Protein AF-0000000084681393 (afdb_homodimer)

Structure (mmCIF, N/CA/C/O backbone):
data_AF-0000000084681393-model_v1
#
loop_
_entity.id
_entity.type
_entity.pdbx_description
1 polymer 'DUF397 domain-containing protein'
#
loop_
_atom_site.group_PDB
_atom_site.id
_atom_site.type_symbol
_atom_site.label_atom_id
_atom_site.label_alt_id
_atom_site.label_comp_id
_atom_site.label_asym_id
_atom_site.label_entity_id
_atom_site.label_seq_id
_atom_site.pdbx_PDB_ins_code
_atom_site.Cartn_x
_atom_site.Cartn_y
_atom_site.Cartn_z
_atom_site.occupancy
_atom_site.B_iso_or_equiv
_atom_site.auth_seq_id
_atom_site.auth_comp_id
_atom_site.auth_asym_id
_atom_site.auth_atom_id
_atom_site.pdbx_PDB_model_num
ATOM 1 N N . MET A 1 1 ? 26.672 36.062 26.953 1 24.64 1 MET A N 1
ATOM 2 C CA . MET A 1 1 ? 25.375 35.844 26.328 1 24.64 1 MET A CA 1
ATOM 3 C C . MET A 1 1 ? 25.375 34.531 25.562 1 24.64 1 MET A C 1
ATOM 5 O O . MET A 1 1 ? 26.234 34.281 24.719 1 24.64 1 MET A O 1
ATOM 9 N N . ALA A 1 2 ? 25.156 33.406 26.25 1 36.31 2 ALA A N 1
ATOM 10 C CA . ALA A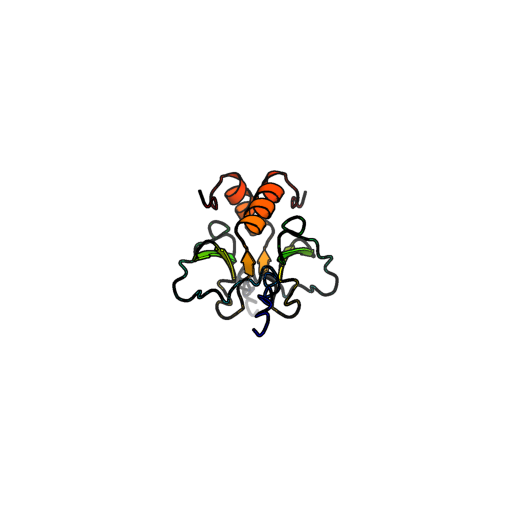 1 2 ? 25.219 32.031 25.781 1 36.31 2 ALA A CA 1
ATOM 11 C C . ALA A 1 2 ? 24.516 31.875 24.422 1 36.31 2 ALA A C 1
ATOM 13 O O . ALA A 1 2 ? 23.453 32.469 24.203 1 36.31 2 ALA A O 1
ATOM 14 N N . GLU A 1 3 ? 25.312 32 23.281 1 34.72 3 GLU A N 1
ATOM 15 C CA . GLU A 1 3 ? 24.797 31.828 21.922 1 34.72 3 GLU A CA 1
ATOM 16 C C . GLU A 1 3 ? 23.859 30.625 21.828 1 34.72 3 GLU A C 1
ATOM 18 O O . GLU A 1 3 ? 24.25 29.5 22.203 1 34.72 3 GLU A O 1
ATOM 23 N N . SER A 1 4 ? 22.672 30.812 22.297 1 42 4 SER A N 1
ATOM 24 C CA . SER A 1 4 ? 21.625 29.828 22.141 1 42 4 SER A CA 1
ATOM 25 C C . SER A 1 4 ? 21.609 29.25 20.719 1 42 4 SER A C 1
ATOM 27 O O . SER A 1 4 ? 21.297 29.969 19.766 1 42 4 SER A O 1
ATOM 29 N N . THR A 1 5 ? 22.781 28.781 20.312 1 41 5 THR A N 1
ATOM 30 C CA . THR A 1 5 ? 22.812 28.078 19.031 1 41 5 THR A CA 1
ATOM 31 C C . THR A 1 5 ? 21.516 27.297 18.828 1 41 5 THR A C 1
ATOM 33 O O . THR A 1 5 ? 21.125 26.484 19.672 1 41 5 THR A O 1
ATOM 36 N N . ILE A 1 6 ? 20.562 27.938 18.234 1 41.47 6 ILE A N 1
ATOM 37 C CA . ILE A 1 6 ? 19.359 27.281 17.734 1 41.47 6 ILE A CA 1
ATOM 38 C C . ILE A 1 6 ? 19.703 25.875 17.25 1 41.47 6 ILE A C 1
ATOM 40 O O . ILE A 1 6 ? 20.469 25.703 16.297 1 41.47 6 ILE A O 1
ATOM 44 N N . GLN A 1 7 ? 20.281 25.016 18.047 1 41.97 7 GLN A N 1
ATOM 45 C CA . GLN A 1 7 ? 20.422 23.625 17.656 1 41.97 7 GLN A CA 1
ATOM 46 C C . GLN A 1 7 ? 19.328 23.203 16.688 1 41.97 7 GLN A C 1
ATOM 48 O O . GLN A 1 7 ? 18.141 23.281 17 1 41.97 7 GLN A O 1
ATOM 53 N N . GLN A 1 8 ? 19.484 23.766 15.477 1 39.28 8 GLN A N 1
ATOM 54 C CA . GLN A 1 8 ? 18.594 23.25 14.43 1 39.28 8 GLN A CA 1
ATOM 55 C C . GLN A 1 8 ? 18.281 21.781 14.633 1 39.28 8 GLN A C 1
ATOM 57 O O . GLN A 1 8 ? 19.203 20.953 14.758 1 39.28 8 GLN A O 1
ATOM 62 N N . GLN A 1 9 ? 17.469 21.406 15.641 1 38.03 9 GLN A N 1
ATOM 63 C CA . GLN A 1 9 ? 17.031 20.016 15.57 1 38.03 9 GLN A CA 1
ATOM 64 C C . GLN A 1 9 ? 17.062 19.5 14.133 1 38.03 9 GLN A C 1
ATOM 66 O O . GLN A 1 9 ? 16.609 20.188 13.211 1 38.03 9 GLN A O 1
ATOM 71 N N . PRO A 1 10 ? 18.25 18.938 13.672 1 39.34 10 PRO A N 1
ATOM 72 C CA . PRO A 1 10 ? 18.062 18.438 12.312 1 39.34 10 PRO A CA 1
ATOM 73 C C . PRO A 1 10 ? 16.594 18.312 11.93 1 39.34 10 PRO A C 1
ATOM 75 O O . PRO A 1 10 ? 15.742 18.078 12.805 1 39.34 10 PRO A O 1
ATOM 78 N N . LEU A 1 11 ? 16.109 19.125 10.969 1 37.28 11 LEU A N 1
ATOM 79 C CA . LEU A 1 11 ? 14.805 18.703 10.484 1 37.28 11 LEU A CA 1
ATOM 80 C C . LEU A 1 11 ? 14.586 17.203 10.742 1 37.28 11 LEU A C 1
ATOM 82 O O . LEU A 1 11 ? 15.43 16.391 10.375 1 37.28 11 LEU A O 1
ATOM 86 N N . ALA A 1 12 ? 14.211 16.75 11.719 1 36.84 12 ALA A N 1
ATOM 87 C CA . ALA A 1 12 ? 13.891 15.359 12.016 1 36.84 12 ALA A CA 1
ATOM 88 C C . ALA A 1 12 ? 13.719 14.547 10.727 1 36.84 12 ALA A C 1
ATOM 90 O O . ALA A 1 12 ? 13.242 15.07 9.719 1 36.84 12 ALA A O 1
ATOM 91 N N . GLY A 1 13 ? 14.562 13.688 10.195 1 36.34 13 GLY A N 1
ATOM 92 C CA . GLY A 1 13 ? 14.172 12.688 9.211 1 36.34 13 GLY A CA 1
ATOM 93 C C . GLY A 1 13 ? 12.672 12.602 9 1 36.34 13 GLY A C 1
ATOM 94 O O . GLY A 1 13 ? 11.898 13.039 9.859 1 36.34 13 GLY A O 1
ATOM 95 N N . TRP A 1 14 ? 11.977 12.758 7.703 1 44.62 14 TRP A N 1
ATOM 96 C CA . TRP A 1 14 ? 10.531 12.617 7.559 1 44.62 14 TRP A CA 1
ATOM 97 C C . TRP A 1 14 ? 9.961 11.75 8.672 1 44.62 14 TRP A C 1
ATOM 99 O O . TRP A 1 14 ? 10 10.516 8.586 1 44.62 14 TRP A O 1
ATOM 109 N N . ASP A 1 15 ? 10.305 11.812 9.742 1 51.41 15 ASP A N 1
ATOM 110 C CA . ASP A 1 15 ? 9.812 11.086 10.906 1 51.41 15 ASP A CA 1
ATOM 111 C C . ASP A 1 15 ? 8.297 10.938 10.875 1 51.41 15 ASP A C 1
ATOM 113 O O . ASP A 1 15 ? 7.574 11.938 10.789 1 51.41 15 ASP A O 1
ATOM 117 N N . LYS A 1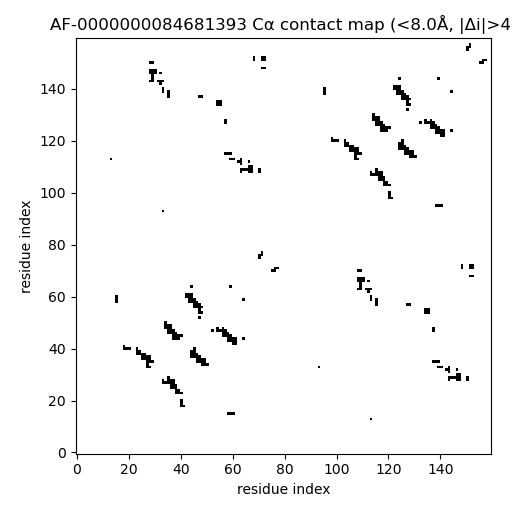 16 ? 7.805 10.07 10.07 1 58.56 16 LYS A N 1
ATOM 118 C CA . LYS A 1 16 ? 6.371 9.828 10.219 1 58.56 16 LYS A CA 1
ATOM 119 C C . LYS A 1 16 ? 5.938 9.945 11.672 1 58.56 16 LYS A C 1
ATOM 121 O O . LYS A 1 16 ? 6.539 9.328 12.555 1 58.56 16 LYS A O 1
ATOM 126 N N . PRO A 1 17 ? 5.391 11.086 12.062 1 62.88 17 PRO A N 1
ATOM 127 C CA . PRO A 1 17 ? 4.875 11.172 13.43 1 62.88 17 PRO A CA 1
ATOM 128 C C . PRO A 1 17 ? 4.168 9.891 13.875 1 62.88 17 PRO A C 1
ATOM 130 O O . PRO A 1 17 ? 3.777 9.078 13.031 1 62.88 17 PRO A O 1
ATOM 133 N N . GLN A 1 18 ? 4.301 9.586 15.117 1 77.44 18 GLN A N 1
ATOM 134 C CA . GLN A 1 18 ? 3.42 8.539 15.633 1 77.44 18 GLN A CA 1
ATOM 135 C C . GLN A 1 18 ? 1.956 8.875 15.359 1 77.44 18 GLN A C 1
ATOM 137 O O . GLN A 1 18 ? 1.354 9.68 16.078 1 77.44 18 GLN A O 1
ATOM 142 N N . LEU A 1 19 ? 1.497 8.547 14.234 1 84.19 19 LEU A N 1
ATOM 143 C CA . LEU A 1 19 ? 0.127 8.812 13.812 1 84.19 19 LEU A CA 1
ATOM 144 C C . LEU A 1 19 ? -0.871 8.086 14.695 1 84.19 19 LEU A C 1
ATOM 146 O O . LEU A 1 19 ? -0.682 6.906 15.008 1 84.19 19 LEU A O 1
ATOM 150 N N . ASP A 1 20 ? -1.775 8.852 15.297 1 89.94 20 ASP A N 1
ATOM 151 C CA . ASP A 1 20 ? -2.879 8.227 16.016 1 89.94 20 ASP A CA 1
ATOM 152 C C . ASP A 1 20 ? -3.928 7.688 15.047 1 89.94 20 ASP A C 1
ATOM 154 O O . ASP A 1 20 ? -4.66 8.453 14.422 1 89.94 20 ASP A O 1
ATOM 158 N N . LEU A 1 21 ? -3.973 6.371 15 1 93.62 21 LEU A N 1
ATOM 159 C CA . LEU A 1 21 ? -4.871 5.75 14.031 1 93.62 21 LEU A CA 1
ATOM 160 C C . LEU A 1 21 ? -6.172 5.316 14.703 1 93.62 21 LEU A C 1
ATOM 162 O O . LEU A 1 21 ? -7.008 4.664 14.07 1 93.62 21 LEU A O 1
ATOM 166 N N . SER A 1 22 ? -6.434 5.676 15.922 1 92.12 22 SER A N 1
ATOM 167 C CA . SER A 1 22 ? -7.59 5.207 16.672 1 92.12 22 SER A CA 1
ATOM 168 C C . SER A 1 22 ? -8.891 5.73 16.078 1 92.12 22 SER A C 1
ATOM 170 O O . SER A 1 22 ? -9.93 5.082 16.172 1 92.12 22 SER A O 1
ATOM 172 N N . SER A 1 23 ? -8.812 6.863 15.398 1 91.94 23 SER A N 1
ATOM 173 C CA . SER A 1 23 ? -10.023 7.445 14.82 1 91.94 23 SER A CA 1
ATOM 174 C C . SER A 1 23 ? -10.023 7.328 13.297 1 91.94 23 SER A C 1
ATOM 176 O O . SER A 1 23 ? -10.828 7.965 12.617 1 91.94 23 SER A O 1
ATOM 178 N N . ALA A 1 24 ? -9.172 6.512 12.844 1 95.81 24 ALA A N 1
ATOM 179 C CA . ALA A 1 24 ? -9.062 6.355 11.391 1 95.81 24 ALA A CA 1
ATOM 180 C C . ALA A 1 24 ? -10.305 5.676 10.82 1 95.81 24 ALA A C 1
ATOM 182 O O . ALA A 1 24 ? -10.82 4.723 11.406 1 95.81 24 ALA A O 1
ATOM 183 N N . GLU A 1 25 ? -10.875 6.207 9.75 1 96.12 25 GLU A N 1
ATOM 184 C CA . GLU A 1 25 ? -11.938 5.566 8.984 1 96.12 25 GLU A CA 1
ATOM 185 C C . GLU A 1 25 ? -11.367 4.742 7.836 1 96.12 25 GLU A C 1
ATOM 187 O O . GLU A 1 25 ? -10.883 5.297 6.844 1 96.12 25 GLU A O 1
ATOM 192 N N . TRP A 1 26 ? -11.516 3.43 8.023 1 96.94 26 TRP A N 1
ATOM 193 C CA . TRP A 1 26 ? -10.906 2.496 7.086 1 96.94 26 TRP A CA 1
ATOM 194 C C . TRP A 1 26 ? -11.867 2.154 5.953 1 96.94 26 TRP A C 1
ATOM 196 O O . TRP A 1 26 ? -13.047 1.892 6.191 1 96.94 26 TRP A O 1
ATOM 206 N N . GLN A 1 27 ? -11.391 2.189 4.727 1 96.56 27 GLN A N 1
ATOM 207 C CA . GLN A 1 27 ? -12.148 1.752 3.559 1 96.56 27 GLN A CA 1
ATOM 208 C C . GLN A 1 27 ? -11.359 0.742 2.732 1 96.56 27 GLN A C 1
ATOM 210 O O . GLN A 1 27 ? -10.125 0.727 2.777 1 96.56 27 GLN A O 1
ATOM 215 N N . SER A 1 28 ? -12.094 -0.11 2.035 1 97.19 28 SER A N 1
ATOM 216 C CA . SER A 1 28 ? -11.43 -1.084 1.176 1 97.19 28 SER A CA 1
ATOM 217 C C . SER A 1 28 ? -10.602 -0.395 0.093 1 97.19 28 SER A C 1
ATOM 219 O O . SER A 1 28 ? -11.047 0.593 -0.496 1 97.19 28 SER A O 1
ATOM 221 N N . SER A 1 29 ? -9.383 -0.956 -0.152 1 96.19 29 SER A N 1
ATOM 222 C CA . SER A 1 29 ? -8.539 -0.383 -1.192 1 96.19 29 SER A CA 1
ATOM 223 C C . SER A 1 29 ? -8.82 -1.021 -2.549 1 96.19 29 SER A C 1
ATOM 225 O O . SER A 1 29 ? -8.344 -0.54 -3.578 1 96.19 29 SER A O 1
ATOM 227 N N . SER A 1 30 ? -9.539 -2.109 -2.576 1 95 30 SER A N 1
ATOM 228 C CA . SER A 1 30 ? -9.688 -2.916 -3.783 1 95 30 SER A CA 1
ATOM 229 C C . SER A 1 30 ? -11.141 -3.293 -4.027 1 95 30 SER A C 1
ATOM 231 O O . SER A 1 30 ? -11.43 -4.332 -4.625 1 95 30 SER A O 1
ATOM 233 N N . ARG A 1 31 ? -12.031 -2.451 -3.512 1 92.81 31 ARG A N 1
ATOM 234 C CA . ARG A 1 31 ? -13.453 -2.697 -3.707 1 92.81 31 ARG A CA 1
ATOM 235 C C . ARG A 1 31 ? -13.828 -4.117 -3.285 1 92.81 31 ARG A C 1
ATOM 237 O O . ARG A 1 31 ? -14.547 -4.812 -4.004 1 92.81 31 ARG A O 1
ATOM 244 N N . GLY A 1 32 ? -13.117 -4.57 -2.26 1 91.88 32 GLY A N 1
ATOM 245 C CA . GLY A 1 32 ? -13.508 -5.824 -1.633 1 91.88 32 GLY A CA 1
ATOM 246 C C . GLY A 1 32 ? -12.773 -7.027 -2.191 1 91.88 32 GLY A C 1
ATOM 247 O O . GLY A 1 32 ? -13.055 -8.164 -1.81 1 91.88 32 GLY A O 1
ATOM 248 N N . LEU A 1 33 ? -11.836 -6.859 -3.023 1 93.62 33 LEU A N 1
ATOM 249 C CA . LEU A 1 33 ? -11.141 -7.965 -3.668 1 93.62 33 LEU A CA 1
ATOM 250 C C . LEU A 1 33 ? -9.992 -8.477 -2.795 1 93.62 33 LEU A C 1
ATOM 252 O O . LEU A 1 33 ? -9.359 -9.477 -3.117 1 93.62 33 LEU A O 1
ATOM 256 N N . GLY A 1 34 ? -9.836 -7.809 -1.672 1 94.06 34 GLY A N 1
ATOM 257 C CA . GLY A 1 34 ? -8.773 -8.188 -0.76 1 94.06 34 GLY A CA 1
ATOM 258 C C . GLY A 1 34 ? -8.953 -7.633 0.64 1 94.06 34 GLY A C 1
ATOM 259 O O . GLY A 1 34 ? -10.039 -7.164 0.989 1 94.06 34 GLY A O 1
ATOM 260 N N . ASP A 1 35 ? -7.887 -7.781 1.426 1 95.31 35 ASP A N 1
ATOM 261 C CA . ASP A 1 35 ? -7.984 -7.441 2.842 1 95.31 35 ASP A CA 1
ATOM 262 C C . ASP A 1 35 ? -7.234 -6.145 3.146 1 95.31 35 ASP A C 1
ATOM 264 O O . ASP A 1 35 ? -7.094 -5.762 4.309 1 95.31 35 ASP A O 1
ATOM 268 N N . VAL A 1 36 ? -6.746 -5.504 2.105 1 96.19 36 VAL A N 1
ATOM 269 C CA . VAL A 1 36 ? -6.02 -4.262 2.348 1 96.19 36 VAL A CA 1
ATOM 270 C C . VAL A 1 36 ? -7 -3.098 2.451 1 96.19 36 VAL A C 1
ATOM 272 O O . VAL A 1 36 ? -7.918 -2.977 1.635 1 96.19 36 VAL A O 1
ATOM 275 N N . GLN A 1 37 ? -6.793 -2.338 3.561 1 97.62 37 GLN A N 1
ATOM 276 C CA . GLN A 1 37 ? -7.605 -1.147 3.785 1 97.62 37 GLN A CA 1
ATOM 277 C C . GLN A 1 37 ? -6.742 0.109 3.818 1 97.62 37 GLN A C 1
ATOM 279 O O . GLN A 1 37 ? -5.551 0.043 4.141 1 97.62 37 GLN A O 1
ATOM 284 N N . ILE A 1 38 ? -7.391 1.271 3.486 1 97.88 38 ILE A N 1
ATOM 285 C CA . ILE A 1 38 ? -6.723 2.566 3.432 1 97.88 38 ILE A CA 1
ATOM 286 C C . ILE A 1 38 ? -7.496 3.582 4.27 1 97.88 38 ILE A C 1
ATOM 288 O O . ILE A 1 38 ? -8.727 3.543 4.32 1 97.88 38 ILE A O 1
ATOM 292 N N . ALA A 1 39 ? -6.789 4.445 4.957 1 96.94 39 ALA A N 1
ATOM 293 C CA . ALA A 1 39 ? -7.375 5.551 5.715 1 96.94 39 ALA A CA 1
ATOM 294 C C . ALA A 1 39 ? -6.562 6.832 5.535 1 96.94 39 ALA A C 1
ATOM 296 O O . ALA A 1 39 ? -5.34 6.781 5.387 1 96.94 39 ALA A O 1
ATOM 297 N N . PHE A 1 40 ? -7.242 7.918 5.504 1 95.38 40 PHE A N 1
ATOM 298 C CA . PHE A 1 40 ? -6.625 9.242 5.508 1 95.38 40 PHE A CA 1
ATOM 299 C C . PHE A 1 40 ? -6.703 9.867 6.898 1 95.38 40 PHE A C 1
ATOM 301 O O . PHE A 1 40 ? -7.797 10.148 7.398 1 95.38 40 PHE A O 1
ATOM 308 N N . VAL A 1 41 ? -5.52 10.008 7.445 1 93.38 41 VAL A N 1
ATOM 309 C CA . VAL A 1 41 ? -5.488 10.453 8.836 1 93.38 41 VAL A CA 1
ATOM 310 C C . VAL A 1 41 ? -4.523 11.625 8.984 1 93.38 41 VAL A C 1
ATOM 312 O O . VAL A 1 41 ? -3.32 11.477 8.742 1 93.38 41 VAL A O 1
ATOM 315 N N . GLU A 1 42 ? -5.055 12.836 9.391 1 90.31 42 GLU A N 1
ATOM 316 C CA . GLU A 1 42 ? -4.238 14 9.703 1 90.31 42 GLU A CA 1
ATOM 317 C C . GLU A 1 42 ? -3.307 14.352 8.547 1 90.31 42 GLU A C 1
ATOM 319 O O . GLU A 1 42 ? -2.127 14.648 8.758 1 90.31 42 GLU A O 1
ATOM 324 N N . GLY A 1 43 ? -3.777 14.125 7.281 1 90.94 43 GLY A N 1
ATOM 325 C CA . GLY A 1 43 ? -3.006 14.484 6.105 1 90.94 43 GLY A CA 1
ATOM 326 C C . GLY A 1 43 ? -2.141 13.352 5.586 1 90.94 43 GLY A C 1
ATOM 327 O O . GLY A 1 43 ? -1.554 13.461 4.508 1 90.94 43 GLY A O 1
ATOM 328 N N . PHE A 1 44 ? -2.096 12.305 6.375 1 94.38 44 PHE A N 1
ATOM 329 C CA . PHE A 1 44 ? -1.318 11.141 5.973 1 94.38 44 PHE A CA 1
ATOM 330 C C . PHE A 1 44 ? -2.23 10.031 5.453 1 94.38 44 PHE A C 1
ATOM 332 O O . PHE A 1 44 ? -3.455 10.133 5.559 1 94.38 44 PHE A O 1
ATOM 339 N N . ILE A 1 45 ? -1.603 9.07 4.758 1 95.75 45 ILE A N 1
ATOM 340 C CA . ILE A 1 45 ? -2.305 7.895 4.254 1 95.75 45 ILE A CA 1
ATOM 341 C C . ILE A 1 45 ? -1.805 6.648 4.977 1 95.75 45 ILE A C 1
ATOM 343 O O . ILE A 1 45 ? -0.599 6.395 5.027 1 95.75 45 ILE A O 1
ATOM 347 N N . ALA A 1 46 ? -2.693 5.938 5.586 1 96.06 46 ALA A N 1
ATOM 348 C CA . ALA A 1 46 ? -2.377 4.684 6.266 1 96.06 46 ALA A CA 1
ATOM 349 C C . ALA A 1 46 ? -2.969 3.494 5.516 1 96.06 46 ALA A C 1
ATOM 351 O O . ALA A 1 46 ? -4.094 3.562 5.016 1 96.06 46 ALA A O 1
ATOM 352 N N . MET A 1 47 ? -2.18 2.486 5.375 1 96.94 47 MET A N 1
ATOM 353 C CA . MET A 1 47 ? -2.648 1.232 4.793 1 96.94 47 MET A CA 1
ATOM 354 C C . MET A 1 47 ? -2.434 0.072 5.758 1 96.94 47 MET A C 1
ATOM 356 O O . MET A 1 47 ? -1.393 -0.012 6.414 1 96.94 47 MET A O 1
ATOM 360 N N . ARG A 1 48 ? -3.451 -0.888 5.895 1 96.69 48 ARG A N 1
ATOM 361 C CA . ARG A 1 48 ? -3.328 -2.025 6.801 1 96.69 48 ARG A CA 1
ATOM 362 C C . ARG A 1 48 ? -4.016 -3.26 6.223 1 96.69 48 AR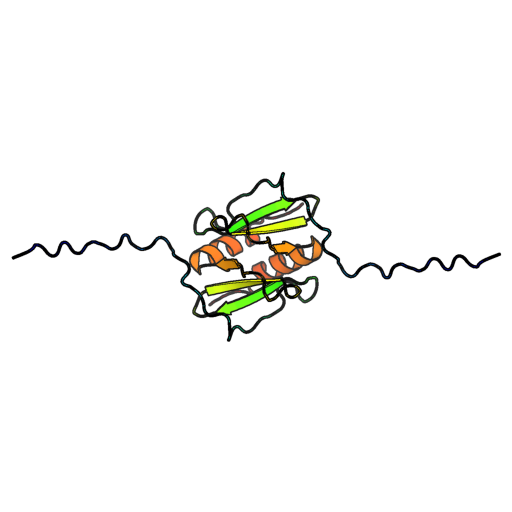G A C 1
ATOM 364 O O . ARG A 1 48 ? -4.707 -3.174 5.207 1 96.69 48 ARG A O 1
ATOM 371 N N . ASN A 1 49 ? -3.615 -4.359 6.91 1 94.81 49 ASN A N 1
ATOM 372 C CA . ASN A 1 49 ? -4.328 -5.605 6.652 1 94.81 49 ASN A CA 1
ATOM 373 C C . ASN A 1 49 ? 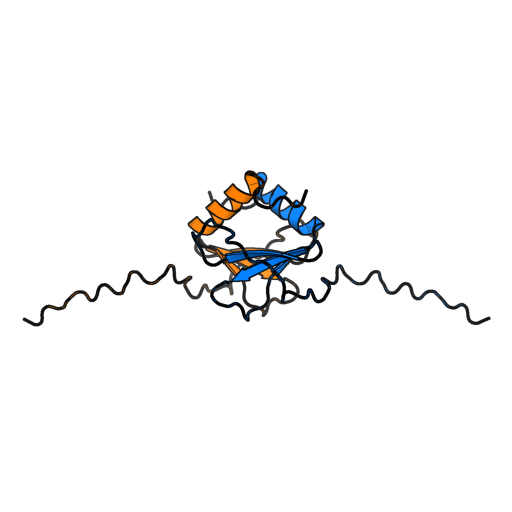-5.535 -5.762 7.574 1 94.81 49 ASN A C 1
ATOM 375 O O . ASN A 1 49 ? -5.391 -5.773 8.797 1 94.81 49 ASN A O 1
ATOM 379 N N . SER A 1 50 ? -6.719 -5.82 6.961 1 94.88 50 SER A N 1
ATOM 380 C CA . SER A 1 50 ? -7.949 -5.883 7.742 1 94.88 50 SER A CA 1
ATOM 381 C C . SER A 1 50 ? -8 -7.148 8.594 1 94.88 50 SER A C 1
ATOM 383 O O . SER A 1 50 ? -8.703 -7.199 9.602 1 94.88 50 SER A O 1
ATOM 385 N N . ASP A 1 51 ? -7.277 -8.133 8.156 1 91.38 51 ASP A N 1
ATOM 386 C CA . ASP A 1 51 ? -7.277 -9.391 8.898 1 91.38 51 ASP A CA 1
ATOM 387 C C . ASP A 1 51 ? -6.344 -9.32 10.102 1 91.38 51 ASP A C 1
ATOM 389 O O . ASP A 1 51 ? -6.398 -10.172 10.992 1 91.38 51 ASP A O 1
ATOM 393 N N . ARG A 1 52 ? -5.465 -8.383 10.102 1 90.81 52 ARG A N 1
ATOM 394 C CA . ARG A 1 52 ? -4.504 -8.188 11.188 1 90.81 52 ARG A CA 1
ATOM 395 C C . ARG A 1 52 ? -4.461 -6.727 11.625 1 90.81 52 ARG A C 1
ATOM 397 O O . ARG A 1 52 ? -3.426 -6.066 11.5 1 90.81 52 ARG A O 1
ATOM 404 N N . PRO A 1 53 ? -5.59 -6.305 12.227 1 89.94 53 PRO A N 1
ATOM 405 C CA . PRO A 1 53 ? -5.691 -4.875 12.547 1 89.94 53 PRO A CA 1
ATOM 406 C C . PRO A 1 53 ? -4.672 -4.438 13.594 1 89.94 53 PRO A C 1
ATOM 408 O O . PRO A 1 53 ? -4.395 -3.242 13.727 1 89.94 53 PRO A O 1
ATOM 411 N N . GLU A 1 54 ? -4.059 -5.402 14.25 1 88.06 54 GLU A N 1
ATOM 412 C CA . GLU A 1 54 ? -3.08 -5.086 15.281 1 88.06 54 GLU A CA 1
ATOM 413 C C . GLU A 1 54 ? -1.688 -4.898 14.688 1 88.06 54 GLU A C 1
ATOM 415 O O . GLU A 1 54 ? -0.792 -4.363 15.344 1 88.06 54 GLU A O 1
ATOM 420 N N . SER A 1 55 ? -1.496 -5.367 13.477 1 90.25 55 SER A N 1
ATOM 421 C CA . SER A 1 55 ? -0.213 -5.18 12.805 1 90.25 55 SER A CA 1
ATOM 422 C C . SER A 1 55 ? -0.006 -3.725 12.406 1 90.25 55 SER A C 1
ATOM 424 O O . SER A 1 55 ? -0.961 -3.031 12.055 1 90.25 55 SER A O 1
ATOM 426 N N . PRO A 1 56 ? 1.181 -3.318 12.516 1 91.12 56 PRO A N 1
ATOM 427 C CA . PRO A 1 56 ? 1.432 -1.919 12.164 1 91.12 56 PRO A CA 1
ATOM 428 C C . PRO A 1 56 ? 0.997 -1.586 10.734 1 91.12 56 PRO A C 1
ATOM 430 O O . PRO A 1 56 ? 1.157 -2.408 9.828 1 91.12 56 PRO A O 1
ATOM 433 N N . SER A 1 57 ? 0.45 -0.392 10.648 1 94.62 57 SER A N 1
ATOM 434 C CA . SER A 1 57 ? 0.054 0.114 9.344 1 94.62 57 SER A CA 1
ATOM 435 C C . SER A 1 57 ? 1.238 0.734 8.609 1 94.62 57 SER A C 1
ATOM 437 O O . SER A 1 57 ? 2.207 1.168 9.234 1 94.62 57 SER A O 1
ATOM 439 N N . LEU A 1 58 ? 1.146 0.723 7.316 1 95.38 58 LEU A N 1
ATOM 440 C CA . LEU A 1 58 ? 2.066 1.486 6.48 1 95.38 58 LEU A CA 1
ATOM 441 C C . LEU A 1 58 ? 1.614 2.938 6.363 1 95.38 58 LEU A C 1
ATOM 443 O O . LEU A 1 58 ? 0.461 3.207 6.016 1 95.38 58 LEU A O 1
ATOM 447 N N . ILE A 1 59 ? 2.525 3.861 6.648 1 94.75 59 ILE A N 1
ATOM 448 C CA . ILE A 1 59 ? 2.168 5.277 6.617 1 94.75 59 ILE A CA 1
ATOM 449 C C . ILE A 1 59 ? 2.883 5.965 5.457 1 94.75 59 ILE A C 1
ATOM 451 O O . ILE A 1 59 ? 4.09 5.793 5.277 1 94.75 59 ILE A O 1
ATOM 455 N N . PHE A 1 60 ? 2.129 6.727 4.68 1 95.06 60 PHE A N 1
ATOM 456 C CA . PHE A 1 60 ? 2.652 7.555 3.598 1 95.06 60 PHE A CA 1
ATOM 457 C C . PHE A 1 60 ? 2.529 9.031 3.939 1 95.06 60 PHE A C 1
ATOM 459 O O . PHE A 1 60 ? 1.498 9.477 4.453 1 95.06 60 PHE A O 1
ATOM 466 N N . THR A 1 61 ? 3.592 9.68 3.67 1 94.62 61 THR A N 1
ATOM 467 C CA . THR A 1 61 ? 3.432 11.125 3.617 1 94.62 61 THR A CA 1
ATOM 468 C C . THR A 1 61 ? 2.664 11.539 2.365 1 94.62 61 THR A C 1
ATOM 470 O O . THR A 1 61 ? 2.566 10.773 1.407 1 94.62 61 THR A O 1
ATOM 473 N N . PRO A 1 62 ? 2.109 12.703 2.381 1 94.56 62 PRO A N 1
ATOM 474 C CA . PRO A 1 62 ? 1.427 13.164 1.171 1 94.56 62 PRO A CA 1
ATOM 475 C C . PRO A 1 62 ? 2.336 13.164 -0.056 1 94.56 62 PRO A C 1
ATOM 477 O O . PRO A 1 62 ? 1.914 12.758 -1.141 1 94.56 62 PRO A O 1
ATOM 480 N N . ALA A 1 63 ? 3.5 13.586 0.093 1 94.69 63 ALA A N 1
ATOM 481 C CA . ALA A 1 63 ? 4.43 13.602 -1.031 1 94.69 63 ALA A CA 1
ATOM 482 C C . ALA A 1 63 ? 4.727 12.188 -1.518 1 94.69 63 ALA A C 1
ATOM 484 O O . ALA A 1 63 ? 4.734 11.93 -2.723 1 94.69 63 ALA A O 1
ATOM 485 N N . GLU A 1 64 ? 5.004 11.32 -0.606 1 95.69 64 GLU A N 1
ATOM 486 C CA . GLU A 1 64 ? 5.258 9.914 -0.931 1 95.69 64 GLU A CA 1
ATOM 487 C C . GLU A 1 64 ? 4.055 9.281 -1.617 1 95.69 64 GLU A C 1
ATOM 489 O O . GLU A 1 64 ? 4.207 8.539 -2.59 1 95.69 64 GLU A O 1
ATOM 494 N N . TRP A 1 65 ? 2.904 9.578 -1.118 1 95.81 65 TRP A N 1
ATOM 495 C CA . TRP A 1 65 ? 1.672 9.047 -1.69 1 95.81 65 TRP A CA 1
ATOM 496 C C . TRP A 1 65 ? 1.466 9.562 -3.111 1 95.81 65 TRP A C 1
ATOM 498 O O . TRP A 1 65 ? 1.121 8.797 -4.012 1 95.81 65 TRP A O 1
ATOM 508 N N . GLY A 1 66 ? 1.613 10.781 -3.24 1 95.44 66 GLY A N 1
ATOM 509 C CA . GLY A 1 66 ? 1.512 11.344 -4.578 1 95.44 66 GLY A CA 1
ATOM 510 C C . GLY A 1 66 ? 2.441 10.672 -5.578 1 95.44 66 GLY A C 1
ATOM 511 O O . GLY A 1 66 ? 2.033 10.352 -6.695 1 95.44 66 GLY A O 1
ATOM 512 N N . ALA A 1 67 ? 3.615 10.539 -5.285 1 96.19 67 ALA A N 1
ATOM 513 C CA . ALA A 1 67 ? 4.59 9.875 -6.152 1 96.19 67 ALA A CA 1
ATOM 514 C C . ALA A 1 67 ? 4.191 8.422 -6.41 1 96.19 67 ALA A C 1
ATOM 516 O O . ALA A 1 67 ? 4.305 7.938 -7.535 1 96.19 67 ALA A O 1
ATOM 517 N N . PHE A 1 68 ? 3.785 7.781 -5.359 1 96 68 PHE A N 1
ATOM 518 C CA . PHE A 1 68 ? 3.332 6.398 -5.477 1 96 68 PHE A CA 1
ATOM 519 C C . PHE A 1 68 ? 2.182 6.289 -6.469 1 96 68 PHE A C 1
ATOM 521 O O . PHE A 1 68 ? 2.217 5.453 -7.375 1 96 68 PHE A O 1
ATOM 528 N N . VAL A 1 69 ? 1.179 7.152 -6.344 1 95.62 69 VAL A N 1
ATOM 529 C CA . VAL A 1 69 ? -0.001 7.117 -7.199 1 95.62 69 VAL A CA 1
ATOM 530 C C . VAL A 1 69 ? 0.387 7.492 -8.625 1 95.62 69 VAL A C 1
ATOM 532 O O . VAL A 1 69 ? -0.086 6.879 -9.586 1 95.62 69 VAL A O 1
ATOM 535 N N . SER A 1 70 ? 1.193 8.484 -8.727 1 94.81 70 SER A N 1
ATOM 536 C CA . SER A 1 70 ? 1.668 8.867 -10.047 1 94.81 70 SER A CA 1
ATOM 537 C C . SER A 1 70 ? 2.391 7.715 -10.734 1 94.81 70 SER A C 1
ATOM 539 O O . SER A 1 70 ? 2.158 7.445 -11.914 1 94.81 70 SER A O 1
ATOM 541 N N . GLY A 1 71 ? 3.27 7.039 -10 1 94.38 71 GLY A N 1
ATOM 542 C CA . GLY A 1 71 ? 3.945 5.867 -10.531 1 94.38 71 GLY A CA 1
ATOM 543 C C . GLY A 1 71 ? 2.99 4.766 -10.953 1 94.38 71 GLY A C 1
ATOM 544 O O . GLY A 1 71 ? 3.172 4.145 -12 1 94.38 71 GLY A O 1
ATOM 545 N N . ALA A 1 72 ? 2.012 4.57 -10.133 1 93.56 72 ALA A N 1
ATOM 546 C CA . ALA A 1 72 ? 0.996 3.576 -10.469 1 93.56 72 ALA A CA 1
ATOM 547 C C . ALA A 1 72 ? 0.283 3.941 -11.773 1 93.56 72 ALA A C 1
ATOM 549 O O . ALA A 1 72 ? 0.069 3.0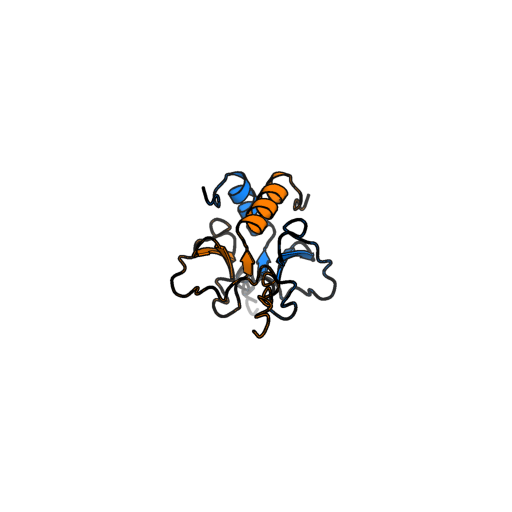84 -12.633 1 93.56 72 ALA A O 1
ATOM 550 N N . ARG A 1 73 ? -0.057 5.164 -11.953 1 92 73 ARG A N 1
ATOM 551 C CA . ARG A 1 73 ? -0.758 5.645 -13.141 1 92 73 ARG A CA 1
ATOM 552 C C . ARG A 1 73 ? 0.097 5.473 -14.391 1 92 73 ARG A C 1
ATOM 554 O O . ARG A 1 73 ? -0.42 5.152 -15.461 1 92 73 ARG A O 1
ATOM 561 N N . GLU A 1 74 ? 1.268 5.629 -14.156 1 93.81 74 GLU A N 1
ATOM 562 C CA . GLU A 1 74 ? 2.189 5.555 -15.289 1 93.81 74 GLU A CA 1
ATOM 563 C C . GLU A 1 74 ? 2.602 4.113 -15.57 1 93.81 74 GLU A C 1
ATOM 565 O O . GLU A 1 74 ? 3.391 3.852 -16.484 1 93.81 74 GLU A O 1
ATOM 570 N N . GLY A 1 75 ? 2.162 3.221 -14.781 1 92.44 75 GLY A N 1
ATOM 571 C CA . GLY A 1 75 ? 2.41 1.808 -15.016 1 92.44 75 GLY A CA 1
ATOM 572 C C . GLY A 1 75 ? 3.715 1.321 -14.422 1 92.44 75 GLY A C 1
ATOM 573 O O . GLY A 1 75 ? 4.25 0.29 -14.836 1 92.44 75 GLY A O 1
ATOM 574 N N . GLU A 1 76 ? 4.23 2.066 -13.516 1 91.38 76 GLU A N 1
ATOM 575 C CA . GLU A 1 76 ? 5.5 1.694 -12.898 1 91.38 76 GLU A CA 1
ATOM 576 C C . GLU A 1 76 ? 5.395 0.348 -12.188 1 91.38 76 GLU A C 1
ATOM 578 O O . GLU A 1 76 ? 6.371 -0.401 -12.125 1 91.38 76 GLU A O 1
ATOM 583 N N . PHE A 1 77 ? 4.234 -0.052 -11.789 1 90.44 77 PHE A N 1
ATOM 584 C CA . PHE A 1 77 ? 4.051 -1.262 -10.992 1 90.44 77 PHE A CA 1
ATOM 585 C C . PHE A 1 77 ? 3.23 -2.291 -11.758 1 90.44 77 PHE A C 1
ATOM 587 O O . PHE A 1 77 ? 2.611 -3.172 -11.156 1 90.44 77 PHE A O 1
ATOM 594 N N . ASP A 1 78 ? 3.184 -2.111 -13.016 1 84.19 78 ASP A N 1
ATOM 595 C CA . ASP A 1 78 ? 2.43 -3.061 -13.828 1 84.19 78 ASP A CA 1
ATOM 596 C C . ASP A 1 78 ? 3.07 -4.445 -13.789 1 84.19 78 ASP A C 1
ATOM 598 O O . ASP A 1 78 ? 4.297 -4.57 -13.812 1 84.19 78 ASP A O 1
ATOM 602 N N . LEU A 1 79 ? 2.248 -5.504 -13.578 1 76.5 79 LEU A N 1
ATOM 603 C CA . LEU A 1 79 ? 2.699 -6.891 -13.562 1 76.5 79 LEU A CA 1
ATOM 604 C C . LEU A 1 79 ? 2.875 -7.418 -14.984 1 76.5 79 LEU A C 1
ATOM 606 O O . LEU A 1 79 ? 3.633 -8.367 -15.211 1 76.5 79 LEU A O 1
ATOM 610 N N . THR A 1 80 ? 2.082 -7.016 -16 1 64.31 80 THR A N 1
ATOM 611 C CA . THR A 1 80 ? 2.211 -7.469 -17.375 1 64.31 80 THR A CA 1
ATOM 612 C C . THR A 1 80 ? 2.693 -6.336 -18.281 1 64.31 80 THR A C 1
ATOM 614 O O . THR A 1 80 ? 2.477 -5.16 -17.969 1 64.31 80 THR A O 1
ATOM 617 N N . MET B 1 1 ? -18.766 -48.438 1.26 1 22.66 1 MET B N 1
ATOM 618 C CA . MET B 1 1 ? -18.078 -47.5 0.356 1 22.66 1 MET B CA 1
ATOM 619 C C . MET B 1 1 ? -18.188 -46.062 0.85 1 22.66 1 MET B C 1
ATOM 621 O O . MET B 1 1 ? -19.281 -45.531 0.999 1 22.66 1 MET B O 1
ATOM 625 N N . ALA B 1 2 ? -17.531 -45.75 1.95 1 35.53 2 ALA B N 1
ATOM 626 C CA . ALA B 1 2 ? -17.516 -44.469 2.67 1 35.53 2 ALA B CA 1
ATOM 627 C C . ALA B 1 2 ? -17.438 -43.312 1.704 1 35.53 2 ALA B C 1
ATOM 629 O O . ALA B 1 2 ? -16.703 -43.375 0.712 1 35.53 2 ALA B O 1
ATOM 630 N N . GLU B 1 3 ? -18.625 -42.75 1.285 1 34.28 3 GLU B N 1
ATOM 631 C CA . GLU B 1 3 ? -18.688 -41.594 0.413 1 34.28 3 GLU B CA 1
ATOM 632 C C . GLU B 1 3 ? -17.656 -40.531 0.814 1 34.28 3 GLU B C 1
ATOM 634 O O . GLU B 1 3 ? -17.609 -40.125 1.973 1 34.28 3 GLU B O 1
ATOM 639 N N . SER B 1 4 ? -16.453 -40.781 0.422 1 41.41 4 SER B N 1
ATOM 640 C CA . SER B 1 4 ? -15.375 -39.781 0.548 1 41.41 4 SER B CA 1
ATOM 641 C C . SER B 1 4 ? -15.844 -38.406 0.139 1 41.41 4 SER B C 1
ATOM 643 O O . SER B 1 4 ? -16.141 -38.156 -1.034 1 41.41 4 SER B O 1
ATOM 645 N N . THR B 1 5 ? -16.969 -38 0.739 1 40.53 5 THR B N 1
ATOM 646 C CA . THR B 1 5 ? -17.359 -36.625 0.497 1 40.53 5 THR B CA 1
ATOM 647 C C . THR B 1 5 ? -16.141 -35.719 0.369 1 40.53 5 THR B C 1
ATOM 649 O O . THR B 1 5 ? -15.266 -35.719 1.245 1 40.53 5 THR B O 1
ATOM 652 N N . ILE B 1 6 ? -15.695 -35.594 -0.839 1 41 6 ILE B N 1
ATOM 653 C CA . ILE B 1 6 ? -14.703 -34.594 -1.182 1 41 6 ILE B CA 1
ATOM 654 C C . ILE B 1 6 ? -14.891 -33.344 -0.301 1 41 6 ILE B C 1
ATOM 656 O O . ILE B 1 6 ? -15.93 -32.688 -0.37 1 41 6 ILE B O 1
ATOM 660 N N . GLN B 1 7 ? -14.859 -33.438 0.994 1 40.84 7 GLN B N 1
ATOM 661 C CA . GLN B 1 7 ? -14.82 -32.25 1.826 1 40.84 7 GLN B CA 1
ATOM 662 C C . GLN B 1 7 ? -14.211 -31.078 1.068 1 40.84 7 GLN B C 1
ATOM 664 O O . GLN B 1 7 ? -13.055 -31.141 0.643 1 40.84 7 GLN B O 1
ATOM 669 N N . GLN B 1 8 ? -15 -30.625 0.101 1 39.28 8 GLN B N 1
ATOM 670 C CA . GLN B 1 8 ? -14.57 -29.391 -0.539 1 39.28 8 GLN B CA 1
ATOM 671 C C . GLN B 1 8 ? -13.867 -28.469 0.456 1 39.28 8 GLN B C 1
ATOM 673 O O . GLN B 1 8 ? -14.406 -28.172 1.523 1 39.28 8 GLN B O 1
ATOM 678 N N . GLN B 1 9 ? -12.625 -28.797 0.846 1 37.75 9 GLN B N 1
ATOM 679 C CA . GLN B 1 9 ? -11.945 -27.734 1.579 1 37.75 9 GLN B CA 1
ATOM 680 C C . GLN B 1 9 ? -12.5 -26.359 1.194 1 37.75 9 GLN B C 1
ATOM 682 O O . GLN B 1 9 ? -12.719 -26.078 0.013 1 37.75 9 GLN B O 1
ATOM 687 N N . PRO B 1 10 ? -13.578 -25.859 1.919 1 39.19 10 PRO B N 1
ATOM 688 C CA . PRO B 1 10 ? -13.914 -24.516 1.451 1 39.19 10 PRO B CA 1
ATOM 689 C C . PRO B 1 10 ? -12.797 -23.891 0.617 1 39.19 10 PRO B C 1
ATOM 691 O O . PRO B 1 10 ? -11.617 -24.203 0.815 1 39.19 10 PRO B O 1
ATOM 694 N N . LEU B 1 11 ? -13.047 -23.688 -0.703 1 36.81 11 LEU B N 1
ATOM 695 C CA . LEU B 1 11 ? -12.047 -22.828 -1.335 1 36.81 11 LEU B CA 1
ATOM 696 C C . LEU B 1 11 ? -11.344 -21.953 -0.3 1 36.81 11 LEU B C 1
ATOM 698 O O . LEU B 1 11 ? -12 -21.312 0.523 1 36.81 11 LEU B O 1
ATOM 702 N N . ALA B 1 12 ? -10.391 -22.266 0.315 1 36.78 12 ALA B N 1
ATOM 703 C CA . ALA B 1 12 ? -9.602 -21.484 1.263 1 36.78 12 ALA B CA 1
ATOM 704 C C . ALA B 1 12 ? -9.852 -20 1.072 1 36.78 12 ALA B C 1
ATOM 706 O O . ALA B 1 12 ? -10.008 -19.516 -0.056 1 36.78 12 ALA B O 1
ATOM 707 N N . GLY B 1 13 ? -10.664 -19.219 1.735 1 36.47 13 GLY B N 1
ATOM 708 C CA . GLY B 1 13 ? -10.523 -17.766 1.765 1 36.47 13 GLY B CA 1
ATOM 709 C C . GLY B 1 13 ? -9.25 -17.281 1.095 1 36.47 13 GLY B C 1
ATOM 710 O O . GLY B 1 13 ? -8.289 -18.047 0.96 1 36.47 13 GLY B O 1
ATOM 711 N N . TRP B 1 14 ? -9.195 -16.391 -0.073 1 44.47 14 TRP B N 1
ATOM 712 C CA . TRP B 1 14 ? -7.938 -15.914 -0.646 1 44.47 14 TRP B CA 1
ATOM 713 C C . TRP B 1 14 ? -6.816 -15.969 0.385 1 44.47 14 TRP B C 1
ATOM 715 O O . TRP B 1 14 ? -6.684 -15.062 1.214 1 44.47 14 TRP B O 1
ATOM 725 N N . ASP B 1 15 ? -6.684 -16.828 1.125 1 51.12 15 ASP B N 1
ATOM 726 C CA . ASP B 1 15 ? -5.621 -17.031 2.105 1 51.12 15 ASP B CA 1
ATOM 727 C C . ASP B 1 15 ? -4.266 -16.609 1.543 1 51.12 15 ASP B C 1
ATOM 729 O O . ASP B 1 15 ? -3.855 -17.078 0.481 1 51.12 15 ASP B O 1
ATOM 733 N N . LYS B 1 16 ? -4.012 -15.352 1.499 1 58.19 16 LYS B N 1
ATOM 734 C CA . LYS B 1 16 ? -2.639 -15.016 1.135 1 58.19 16 LYS B CA 1
ATOM 735 C C . LYS B 1 16 ? -1.658 -16.062 1.663 1 58.19 16 LYS B C 1
ATOM 737 O O . LYS B 1 16 ? -1.686 -16.406 2.846 1 58.19 16 LYS B O 1
ATOM 742 N N . PRO B 1 17 ? -1.243 -17.016 0.826 1 62.47 17 PRO B N 1
ATOM 743 C CA . PRO B 1 17 ? -0.217 -17.938 1.299 1 62.47 17 PRO B CA 1
ATOM 744 C C . PRO B 1 17 ? 0.85 -17.266 2.152 1 62.47 17 PRO B C 1
ATOM 746 O O . PRO B 1 17 ? 0.989 -16.031 2.113 1 62.47 17 PRO B O 1
ATOM 749 N N . GLN B 1 18 ? 1.338 -17.969 3.123 1 76.75 18 GLN B N 1
ATOM 750 C CA . GLN B 1 18 ? 2.549 -17.484 3.768 1 76.75 18 GLN B CA 1
ATOM 751 C C . GLN B 1 18 ? 3.643 -17.203 2.742 1 76.75 18 GLN B C 1
ATOM 753 O O . GLN B 1 18 ? 4.324 -18.125 2.287 1 76.75 18 GLN B O 1
ATOM 758 N N . LEU B 1 19 ? 3.602 -16.078 2.152 1 84.06 19 LEU B N 1
ATOM 759 C CA . LEU B 1 19 ? 4.555 -15.664 1.129 1 84.06 19 LEU B CA 1
ATOM 760 C C . LEU B 1 19 ? 5.969 -15.609 1.697 1 84.06 19 LEU B C 1
ATOM 762 O O . LEU B 1 19 ? 6.184 -15.07 2.787 1 84.06 19 LEU B O 1
ATOM 766 N N . ASP B 1 20 ? 6.863 -16.375 1.099 1 89.94 20 ASP B N 1
ATOM 767 C CA . ASP B 1 20 ? 8.273 -16.25 1.459 1 89.94 20 ASP B CA 1
ATOM 768 C C . ASP B 1 20 ? 8.883 -14.992 0.859 1 89.94 20 ASP B C 1
ATOM 770 O O . ASP B 1 20 ? 9.094 -14.914 -0.352 1 89.94 20 ASP B O 1
ATOM 774 N N . LEU B 1 21 ? 9.188 -14.078 1.745 1 93.56 21 LEU B N 1
ATOM 775 C CA . LEU B 1 21 ? 9.688 -12.789 1.271 1 93.56 21 LEU B CA 1
ATOM 776 C C . LEU B 1 21 ? 11.203 -12.727 1.374 1 93.56 21 LEU B C 1
ATOM 778 O O . LEU B 1 21 ? 11.805 -11.672 1.14 1 93.56 21 LEU B O 1
ATOM 782 N N . SER B 1 22 ? 11.891 -13.789 1.664 1 92.12 22 SER B N 1
ATOM 783 C CA . SER B 1 22 ? 13.328 -13.789 1.903 1 92.12 22 SER B CA 1
ATOM 784 C C . SER B 1 22 ? 14.102 -13.445 0.635 1 92.12 22 SER B C 1
ATOM 786 O O . SER B 1 22 ? 15.195 -12.875 0.702 1 92.12 22 SER B O 1
ATOM 788 N N . SER B 1 23 ? 13.5 -13.719 -0.514 1 91.88 23 SER B N 1
ATOM 789 C CA . SER B 1 23 ? 14.188 -13.445 -1.771 1 91.88 23 SER B CA 1
ATOM 790 C C . SER B 1 23 ? 13.547 -12.273 -2.508 1 91.88 23 SER B C 1
ATOM 792 O O . SER B 1 23 ? 13.836 -12.039 -3.684 1 91.88 23 SER B O 1
ATOM 794 N N . ALA B 1 24 ? 12.766 -11.57 -1.803 1 95.75 24 ALA B N 1
ATOM 795 C CA . ALA B 1 24 ? 12.078 -10.445 -2.428 1 95.75 24 ALA B CA 1
ATOM 796 C C . ALA B 1 24 ? 13.055 -9.336 -2.793 1 95.75 24 ALA B C 1
ATOM 798 O O . ALA B 1 24 ? 13.961 -9.016 -2.018 1 95.75 24 ALA B O 1
ATOM 799 N N . GLU B 1 25 ? 12.977 -8.805 -4 1 96.12 25 GLU B N 1
ATOM 800 C CA . GLU B 1 25 ? 13.703 -7.609 -4.418 1 96.12 25 GLU B CA 1
ATOM 801 C C . GLU B 1 25 ? 12.867 -6.352 -4.203 1 96.12 25 GLU B C 1
ATOM 803 O O . GLU B 1 25 ? 11.906 -6.109 -4.93 1 96.12 25 GLU B O 1
ATOM 808 N N . TRP B 1 26 ? 13.352 -5.574 -3.23 1 96.94 26 TRP B N 1
ATOM 809 C CA . TRP B 1 26 ? 12.594 -4.402 -2.803 1 96.94 26 TRP B CA 1
ATOM 810 C C . TRP B 1 26 ? 13.016 -3.166 -3.59 1 96.94 26 TRP B C 1
ATOM 812 O O . TRP B 1 26 ? 14.211 -2.928 -3.793 1 96.94 26 TRP B O 1
ATOM 822 N N . GLN B 1 27 ? 12.047 -2.41 -4.062 1 96.62 27 GLN B N 1
ATOM 823 C CA . GLN B 1 27 ? 12.297 -1.124 -4.707 1 96.62 27 GLN B CA 1
ATOM 824 C C . GLN B 1 27 ? 11.438 -0.024 -4.082 1 96.62 27 GLN B C 1
ATOM 826 O O . GLN B 1 27 ? 10.383 -0.299 -3.512 1 96.62 27 GLN B O 1
ATOM 831 N N . SER B 1 28 ? 11.953 1.2 -4.176 1 97.25 28 SER B N 1
ATOM 832 C CA . SER B 1 28 ? 11.188 2.33 -3.652 1 97.25 28 SER B CA 1
ATOM 833 C C . SER B 1 28 ? 9.852 2.479 -4.379 1 97.25 28 SER B C 1
ATOM 835 O O . SER B 1 28 ? 9.789 2.336 -5.602 1 97.25 28 SER B O 1
ATOM 837 N N . SER B 1 29 ? 8.789 2.779 -3.58 1 96.31 29 SER B N 1
ATOM 838 C CA . SER B 1 29 ? 7.477 2.973 -4.188 1 96.31 29 SER B CA 1
ATOM 839 C C . SER B 1 29 ? 7.262 4.43 -4.582 1 96.31 29 SER B C 1
ATOM 841 O O . SER B 1 29 ? 6.289 4.754 -5.27 1 96.31 29 SER B O 1
ATOM 843 N N . SER B 1 30 ? 8.109 5.312 -4.141 1 95.12 30 SER B N 1
ATOM 844 C CA . SER B 1 30 ? 7.875 6.746 -4.273 1 95.12 30 SER B CA 1
ATOM 845 C C . SER B 1 30 ? 9.117 7.473 -4.77 1 95.12 30 SER B C 1
ATOM 847 O O . SER B 1 30 ? 9.32 8.648 -4.473 1 95.12 30 SER B O 1
ATOM 849 N N . ARG B 1 31 ? 9.953 6.727 -5.473 1 93.12 31 ARG B N 1
ATOM 850 C CA . ARG B 1 31 ? 11.164 7.32 -6.023 1 93.12 31 ARG B CA 1
ATOM 851 C C . ARG B 1 31 ? 11.969 8.031 -4.938 1 93.12 31 ARG B C 1
ATOM 853 O O . ARG B 1 31 ? 12.43 9.156 -5.137 1 93.12 31 ARG B O 1
ATOM 860 N N . GLY B 1 32 ? 11.891 7.445 -3.736 1 92.31 32 GLY B N 1
ATOM 861 C CA . GLY B 1 32 ? 12.766 7.91 -2.668 1 92.31 32 GLY B CA 1
ATOM 862 C C . GLY B 1 32 ? 12.117 8.969 -1.79 1 92.31 32 GLY B C 1
ATOM 863 O O . GLY B 1 32 ? 12.766 9.508 -0.888 1 92.31 32 GLY B O 1
ATOM 864 N N . LEU B 1 33 ? 10.898 9.258 -1.945 1 93.75 33 LEU B N 1
ATOM 865 C CA . LEU B 1 33 ? 10.227 10.32 -1.198 1 93.75 33 LEU B CA 1
ATOM 866 C C . LEU B 1 33 ? 9.727 9.805 0.144 1 93.75 33 LEU B C 1
ATOM 868 O O . LEU B 1 33 ? 9.242 10.578 0.972 1 93.75 33 LEU B O 1
ATOM 872 N N . GLY B 1 34 ? 9.914 8.5 0.325 1 94.25 34 GLY B N 1
ATOM 873 C CA . GLY B 1 34 ? 9.469 7.887 1.564 1 94.25 34 GLY B CA 1
ATOM 874 C C . GLY B 1 34 ? 10.125 6.551 1.841 1 94.25 34 GLY B C 1
ATOM 875 O O . GLY B 1 34 ? 11.133 6.207 1.216 1 94.25 34 GLY B O 1
ATOM 876 N N . ASP B 1 35 ? 9.578 5.875 2.85 1 95.31 35 ASP B N 1
ATOM 877 C CA . ASP B 1 35 ? 10.211 4.648 3.33 1 95.31 35 ASP B CA 1
ATOM 878 C C . ASP B 1 35 ? 9.422 3.416 2.887 1 95.31 35 ASP B C 1
ATOM 880 O O . ASP B 1 35 ? 9.734 2.297 3.301 1 95.31 35 ASP B O 1
ATOM 884 N N . VAL B 1 36 ? 8.414 3.631 2.072 1 96.12 36 VAL B N 1
ATOM 885 C CA . VAL B 1 36 ? 7.633 2.484 1.628 1 96.12 36 VAL B CA 1
ATOM 886 C C . VAL B 1 36 ? 8.305 1.836 0.42 1 96.12 36 VAL B C 1
ATOM 888 O O . VAL B 1 36 ? 8.734 2.529 -0.505 1 96.12 36 VAL B O 1
ATOM 891 N N . GLN B 1 37 ? 8.445 0.492 0.578 1 97.62 37 GLN B N 1
ATOM 892 C CA . GLN B 1 37 ? 9.016 -0.296 -0.511 1 97.62 37 GLN B CA 1
ATOM 893 C C . GLN B 1 37 ? 8.016 -1.333 -1.018 1 97.62 37 GLN B C 1
ATOM 895 O O . GLN B 1 37 ? 7.125 -1.761 -0.277 1 97.62 37 GLN B O 1
ATOM 900 N N . ILE B 1 38 ? 8.203 -1.734 -2.33 1 97.88 38 ILE B N 1
ATOM 901 C CA . ILE B 1 38 ? 7.324 -2.691 -2.996 1 97.88 38 ILE B CA 1
ATOM 902 C C . ILE B 1 38 ? 8.156 -3.811 -3.617 1 97.88 38 ILE B C 1
ATOM 904 O O . ILE B 1 38 ? 9.266 -3.572 -4.102 1 97.88 38 ILE B O 1
ATOM 908 N N . ALA B 1 39 ? 7.66 -5.016 -3.549 1 97 39 ALA B N 1
ATOM 909 C CA . ALA B 1 39 ? 8.281 -6.176 -4.188 1 97 39 ALA B CA 1
ATOM 910 C C . ALA B 1 39 ? 7.223 -7.059 -4.852 1 97 39 ALA B C 1
ATOM 912 O O . ALA B 1 39 ? 6.098 -7.164 -4.363 1 97 39 ALA B O 1
ATOM 913 N N . PHE B 1 40 ? 7.582 -7.633 -5.945 1 95.44 40 PHE B N 1
ATOM 914 C CA . PHE B 1 40 ? 6.777 -8.641 -6.625 1 95.44 40 PHE B CA 1
ATOM 915 C C . PHE B 1 40 ? 7.32 -10.039 -6.355 1 95.44 40 PHE B C 1
ATOM 917 O O . PHE B 1 40 ? 8.438 -10.367 -6.762 1 95.44 40 PHE B O 1
ATOM 924 N N . VAL B 1 41 ? 6.5 -10.758 -5.641 1 93.5 41 VAL B N 1
ATOM 925 C CA . VAL B 1 41 ? 6.988 -12.055 -5.191 1 93.5 41 VAL B CA 1
ATOM 926 C C . VAL B 1 41 ? 5.969 -13.141 -5.527 1 93.5 41 VAL B C 1
ATOM 928 O O . VAL B 1 41 ? 4.844 -13.117 -5.023 1 93.5 41 VAL B O 1
ATOM 931 N N . GLU B 1 42 ? 6.355 -14.125 -6.426 1 90.44 42 GLU B N 1
ATOM 932 C CA . GLU B 1 42 ? 5.539 -15.289 -6.742 1 90.44 42 GLU B CA 1
ATOM 933 C C . GLU B 1 42 ? 4.148 -14.875 -7.211 1 90.44 42 GLU B C 1
ATOM 935 O O . GLU B 1 42 ? 3.146 -15.469 -6.797 1 90.44 42 GLU B O 1
ATOM 940 N N . GLY B 1 43 ? 4.059 -13.719 -7.941 1 91 43 GLY B N 1
ATOM 941 C CA . GLY B 1 43 ? 2.793 -13.266 -8.5 1 91 43 GLY B CA 1
ATOM 942 C C . GLY B 1 43 ? 2.039 -12.32 -7.586 1 91 43 GLY B C 1
ATOM 943 O O . GLY B 1 43 ? 1.026 -11.742 -7.98 1 91 43 GL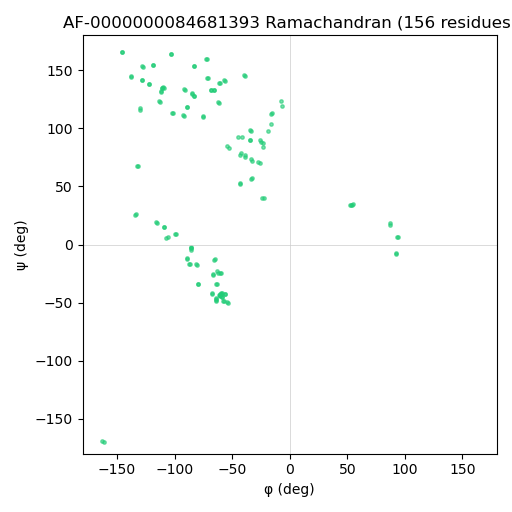Y B O 1
ATOM 944 N N . PHE B 1 44 ? 2.564 -12.188 -6.391 1 94.38 44 PHE B N 1
ATOM 945 C CA . PHE B 1 44 ? 1.947 -11.281 -5.426 1 94.38 44 PHE B CA 1
ATOM 946 C C . PHE B 1 44 ? 2.742 -9.984 -5.312 1 94.38 44 PHE B C 1
ATOM 948 O O . PHE B 1 44 ? 3.844 -9.883 -5.855 1 94.38 44 PHE B O 1
ATOM 955 N N . ILE B 1 45 ? 2.08 -8.977 -4.723 1 95.69 45 ILE B N 1
ATOM 956 C CA . ILE B 1 45 ? 2.713 -7.695 -4.457 1 95.69 45 ILE B CA 1
ATOM 957 C C . ILE B 1 45 ? 2.85 -7.488 -2.947 1 95.69 45 ILE B C 1
ATOM 959 O O . ILE B 1 45 ? 1.869 -7.605 -2.209 1 95.69 45 ILE B O 1
ATOM 963 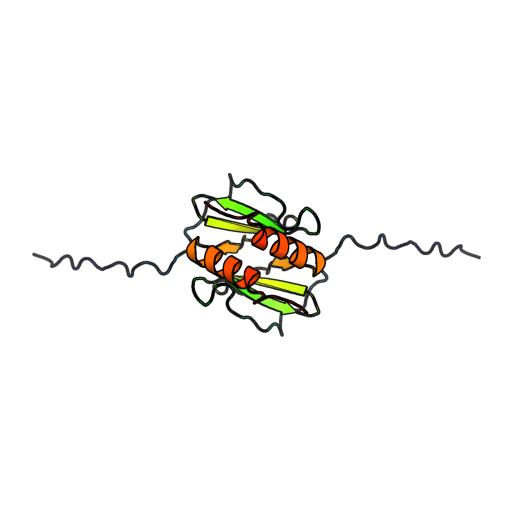N N . ALA B 1 46 ? 4.043 -7.285 -2.506 1 96.06 46 ALA B N 1
ATOM 964 C CA . ALA B 1 46 ? 4.324 -7.008 -1.1 1 96.06 46 ALA B CA 1
ATOM 965 C C . ALA B 1 46 ? 4.758 -5.559 -0.904 1 96.06 46 ALA B C 1
ATOM 967 O O . ALA B 1 46 ? 5.512 -5.016 -1.716 1 96.06 46 ALA B O 1
ATOM 968 N N . MET B 1 47 ? 4.211 -4.941 0.091 1 96.94 47 MET B N 1
ATOM 969 C CA . MET B 1 47 ? 4.621 -3.594 0.476 1 96.94 47 MET B CA 1
ATOM 970 C C . MET B 1 47 ? 5.09 -3.562 1.926 1 96.94 47 MET B C 1
ATOM 972 O O . MET B 1 47 ? 4.48 -4.188 2.795 1 96.94 47 MET B O 1
ATOM 976 N N . ARG B 1 48 ? 6.238 -2.816 2.246 1 96.62 48 ARG B N 1
ATOM 977 C CA . ARG B 1 48 ? 6.758 -2.738 3.609 1 96.62 48 ARG B CA 1
ATOM 978 C C . ARG B 1 48 ? 7.363 -1.367 3.887 1 96.62 48 ARG B C 1
ATOM 980 O O . ARG B 1 48 ? 7.508 -0.55 2.975 1 96.62 48 ARG B O 1
ATOM 987 N N . ASN B 1 49 ? 7.543 -1.212 5.223 1 94.75 49 ASN B N 1
ATOM 988 C CA . ASN B 1 49 ? 8.305 -0.053 5.668 1 94.75 49 ASN B CA 1
ATOM 989 C C . ASN B 1 49 ? 9.797 -0.363 5.746 1 94.75 49 ASN B C 1
ATOM 991 O O . ASN B 1 49 ? 10.211 -1.271 6.473 1 94.75 49 ASN B O 1
ATOM 995 N N . SER B 1 50 ? 10.57 0.364 4.945 1 94.81 50 SER B N 1
ATOM 996 C CA . SER B 1 50 ? 12.008 0.095 4.875 1 94.81 50 SER B CA 1
ATOM 997 C C . SER B 1 50 ? 12.68 0.341 6.219 1 94.81 50 SER B C 1
ATOM 999 O O . SER B 1 50 ? 13.75 -0.205 6.488 1 94.81 50 SER B O 1
ATOM 1001 N N . ASP B 1 51 ? 12.047 1.149 7.012 1 91.19 51 ASP B N 1
ATOM 1002 C CA . ASP B 1 51 ? 12.633 1.455 8.312 1 91.19 51 ASP B CA 1
ATOM 1003 C C . ASP B 1 51 ? 12.328 0.352 9.32 1 91.19 51 ASP B C 1
ATOM 1005 O O . ASP B 1 51 ? 12.938 0.295 10.391 1 91.19 51 ASP B O 1
ATOM 1009 N N . ARG B 1 52 ? 11.367 -0.455 9.016 1 90.69 52 ARG B N 1
ATOM 1010 C CA . ARG B 1 52 ? 10.969 -1.556 9.891 1 90.69 52 ARG B CA 1
ATOM 1011 C C . ARG B 1 52 ? 10.82 -2.852 9.102 1 90.69 52 ARG B C 1
ATOM 1013 O O . ARG B 1 52 ? 9.727 -3.412 9.016 1 90.69 52 ARG B O 1
ATOM 1020 N N . PRO B 1 53 ? 11.984 -3.322 8.633 1 89.75 53 PRO B N 1
ATOM 1021 C CA . PRO B 1 53 ? 11.914 -4.484 7.738 1 89.75 53 PRO B CA 1
ATOM 1022 C C . PRO B 1 53 ? 11.391 -5.734 8.438 1 89.75 53 PRO B C 1
ATOM 1024 O O . PRO B 1 53 ? 10.961 -6.684 7.781 1 89.75 53 PRO B O 1
ATOM 1027 N N . GLU B 1 54 ? 11.328 -5.676 9.758 1 87.88 54 GLU B N 1
ATOM 1028 C CA . GLU B 1 54 ? 10.852 -6.828 10.523 1 87.88 54 GLU B CA 1
ATOM 1029 C C . GLU B 1 54 ? 9.336 -6.805 10.672 1 87.88 54 GLU B C 1
ATOM 1031 O O . GLU B 1 54 ? 8.727 -7.812 11.039 1 87.88 54 GLU B O 1
ATOM 1036 N N . SER B 1 55 ? 8.734 -5.668 10.422 1 90.06 55 SER B N 1
ATOM 1037 C CA . SER B 1 55 ? 7.281 -5.57 10.484 1 90.06 55 SER B CA 1
ATOM 1038 C C . SER B 1 55 ? 6.629 -6.297 9.312 1 90.06 55 SER B C 1
ATOM 1040 O O . SER B 1 55 ? 7.172 -6.312 8.211 1 90.06 55 SER B O 1
ATOM 1042 N N . PRO B 1 56 ? 5.559 -6.883 9.602 1 91.12 56 PRO B N 1
ATOM 1043 C CA . PRO B 1 56 ? 4.898 -7.609 8.516 1 91.12 56 PRO B CA 1
ATOM 1044 C C . PRO B 1 56 ? 4.59 -6.723 7.316 1 91.12 56 PRO B C 1
ATOM 1046 O O . PRO B 1 56 ? 4.227 -5.555 7.48 1 91.12 56 PRO B O 1
ATOM 1049 N N . SER B 1 57 ? 4.793 -7.348 6.176 1 94.56 57 SER B N 1
ATOM 1050 C CA . SER B 1 57 ? 4.465 -6.664 4.926 1 94.56 57 SER B CA 1
ATOM 1051 C C . SER B 1 57 ? 2.98 -6.789 4.602 1 94.56 57 SER B C 1
ATOM 1053 O O . SER B 1 57 ? 2.314 -7.719 5.059 1 94.56 57 SER B O 1
ATOM 1055 N N . LEU B 1 58 ? 2.5 -5.836 3.873 1 95.38 58 LEU B N 1
ATOM 1056 C CA . LEU B 1 58 ? 1.173 -5.926 3.275 1 95.38 58 LEU B CA 1
ATOM 1057 C C . LEU B 1 58 ? 1.217 -6.715 1.971 1 95.38 58 LEU B C 1
ATOM 1059 O O . LEU B 1 58 ? 2.029 -6.418 1.09 1 95.38 58 LEU B O 1
ATOM 1063 N N . ILE B 1 59 ? 0.359 -7.719 1.854 1 94.75 59 ILE B N 1
ATOM 1064 C CA . ILE B 1 59 ? 0.369 -8.562 0.664 1 94.75 59 ILE B CA 1
ATOM 1065 C C . ILE B 1 59 ? -0.904 -8.328 -0.146 1 94.75 59 ILE B C 1
ATOM 1067 O O . ILE B 1 59 ? -2.008 -8.328 0.406 1 94.75 59 ILE B O 1
ATOM 1071 N N . PHE B 1 60 ? -0.744 -8.133 -1.447 1 95.06 60 PHE B N 1
ATOM 1072 C CA . PHE B 1 60 ? -1.843 -8.008 -2.396 1 95.06 60 PHE B CA 1
ATOM 1073 C C . PHE B 1 60 ? -1.891 -9.219 -3.326 1 95.06 60 PHE B C 1
ATOM 1075 O O . PHE B 1 60 ? -0.855 -9.664 -3.822 1 95.06 60 PHE B O 1
ATOM 1082 N N . THR B 1 61 ? -3.072 -9.664 -3.455 1 94.69 61 THR B N 1
ATOM 1083 C CA . THR B 1 61 ? -3.254 -10.562 -4.59 1 94.69 61 THR B CA 1
ATOM 1084 C C . THR B 1 61 ? -3.219 -9.789 -5.902 1 94.69 61 THR B C 1
ATOM 1086 O O . THR B 1 61 ? -3.396 -8.57 -5.914 1 94.69 61 THR B O 1
ATOM 1089 N N . PRO B 1 62 ? -2.957 -10.484 -6.965 1 94.5 62 PRO B N 1
ATOM 1090 C CA . PRO B 1 62 ? -2.988 -9.789 -8.258 1 94.5 62 PRO B CA 1
ATOM 1091 C C . PRO B 1 62 ? -4.324 -9.102 -8.523 1 94.5 62 PRO B C 1
ATOM 1093 O O . PRO B 1 62 ? -4.348 -7.965 -9 1 94.5 62 PRO B O 1
ATOM 1096 N N . ALA B 1 63 ? -5.363 -9.719 -8.234 1 94.69 63 ALA B N 1
ATOM 1097 C CA . ALA B 1 63 ? -6.676 -9.117 -8.453 1 94.69 63 ALA B CA 1
ATOM 1098 C C . ALA B 1 63 ? -6.863 -7.883 -7.574 1 94.69 63 ALA B C 1
ATOM 1100 O O . ALA B 1 63 ? -7.348 -6.848 -8.039 1 94.69 63 ALA B O 1
ATOM 1101 N N . GLU B 1 64 ? -6.52 -8 -6.332 1 95.62 64 GLU B N 1
ATOM 1102 C CA . GLU B 1 64 ? -6.602 -6.883 -5.398 1 95.62 64 GLU B CA 1
ATOM 1103 C C . GLU B 1 64 ? -5.719 -5.719 -5.852 1 95.62 64 GLU B C 1
ATOM 1105 O O . GLU B 1 64 ? -6.129 -4.559 -5.781 1 95.62 64 GLU B O 1
ATOM 1110 N N . TRP B 1 65 ? -4.555 -6.035 -6.301 1 95.75 65 TRP B N 1
ATOM 1111 C CA . TRP B 1 65 ? -3.623 -5.02 -6.777 1 95.75 65 TRP B CA 1
ATOM 1112 C C . TRP B 1 65 ? -4.176 -4.309 -8.008 1 95.75 65 TRP B C 1
ATOM 1114 O O . TRP B 1 65 ? -4.113 -3.08 -8.102 1 95.75 65 TRP B O 1
ATOM 1124 N N . GLY B 1 66 ? -4.609 -5.07 -8.875 1 95.44 66 GLY B N 1
ATOM 1125 C CA . GLY B 1 66 ? -5.23 -4.469 -10.047 1 95.44 66 GLY B CA 1
ATOM 1126 C C . GLY B 1 66 ?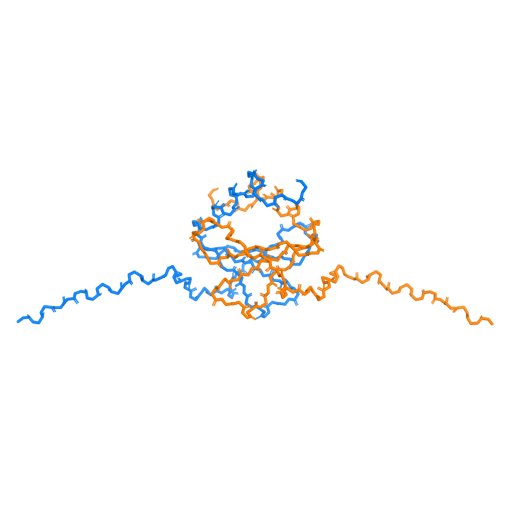 -6.348 -3.504 -9.703 1 95.44 66 GLY B C 1
ATOM 1127 O O . GLY B 1 66 ? -6.422 -2.408 -10.258 1 95.44 66 GLY B O 1
ATOM 1128 N N . ALA B 1 67 ? -7.215 -3.855 -8.922 1 96.12 67 ALA B N 1
ATOM 1129 C CA . ALA B 1 67 ? -8.312 -2.994 -8.492 1 96.12 67 ALA B CA 1
ATOM 1130 C C . ALA B 1 67 ? -7.785 -1.755 -7.773 1 96.12 67 ALA B C 1
ATOM 1132 O O . ALA B 1 67 ? -8.289 -0.648 -7.98 1 96.12 67 ALA B O 1
ATOM 1133 N N . PHE B 1 68 ? -6.828 -1.989 -6.926 1 95.81 68 PHE B N 1
ATOM 1134 C CA . PHE B 1 68 ? -6.199 -0.886 -6.211 1 95.81 68 PHE B CA 1
ATOM 1135 C C . PHE B 1 68 ? -5.621 0.133 -7.188 1 95.81 68 PHE B C 1
ATOM 1137 O O . PHE B 1 68 ? -5.887 1.332 -7.066 1 95.81 68 PHE B O 1
ATOM 1144 N N . VAL B 1 69 ? -4.871 -0.331 -8.18 1 95.56 69 VAL B N 1
ATOM 1145 C CA . VAL B 1 69 ? -4.223 0.544 -9.148 1 95.56 69 VAL B CA 1
ATOM 1146 C C . VAL B 1 69 ? -5.277 1.232 -10.016 1 95.56 69 VAL B C 1
ATOM 1148 O O . VAL B 1 69 ? -5.168 2.424 -10.305 1 95.56 69 VAL B O 1
ATOM 1151 N N . SER B 1 70 ? -6.238 0.478 -10.398 1 94.94 70 SER B N 1
ATOM 1152 C CA . SER B 1 70 ? -7.328 1.068 -11.172 1 94.94 70 SER B CA 1
ATOM 1153 C C . SER B 1 70 ? -8.016 2.184 -10.391 1 94.94 70 SER B C 1
ATOM 1155 O O . SER B 1 70 ? -8.289 3.254 -10.938 1 94.94 70 SER B O 1
ATOM 1157 N N . GLY B 1 71 ? -8.297 1.928 -9.117 1 94.31 71 GLY B N 1
ATOM 1158 C CA . GLY B 1 71 ? -8.875 2.955 -8.266 1 94.31 71 GLY B CA 1
ATOM 1159 C C . GLY B 1 71 ? -8 4.188 -8.141 1 94.31 71 GLY B C 1
ATOM 1160 O O . GLY B 1 71 ? -8.5 5.316 -8.188 1 94.31 71 GLY B O 1
ATOM 1161 N N . ALA B 1 72 ? -6.738 3.938 -8.008 1 93.31 72 ALA B N 1
ATOM 1162 C CA . ALA B 1 72 ? -5.801 5.055 -7.949 1 93.31 72 ALA B CA 1
ATOM 1163 C C . ALA B 1 72 ? -5.852 5.883 -9.234 1 93.31 72 ALA B C 1
ATOM 1165 O O . ALA B 1 72 ? -5.867 7.113 -9.18 1 93.31 72 ALA B O 1
ATOM 1166 N N . ARG B 1 73 ? -5.895 5.262 -10.344 1 92 73 ARG B N 1
ATOM 1167 C CA . ARG B 1 73 ? -5.93 5.926 -11.648 1 92 73 ARG B CA 1
ATOM 1168 C C . ARG B 1 73 ? -7.199 6.758 -11.805 1 92 73 ARG B C 1
ATOM 1170 O O . ARG B 1 73 ? -7.168 7.84 -12.391 1 92 73 ARG B O 1
ATOM 1177 N N . GLU B 1 74 ? -8.141 6.25 -11.25 1 94 74 GLU B N 1
ATOM 1178 C CA . GLU B 1 74 ? -9.43 6.918 -11.375 1 94 74 GLU B CA 1
ATOM 1179 C C . GLU B 1 74 ? -9.594 8 -10.312 1 94 74 GLU B C 1
ATOM 1181 O O . GLU B 1 74 ? -10.625 8.672 -10.258 1 94 74 GLU B O 1
ATOM 1186 N N . GLY B 1 75 ? -8.656 8.141 -9.461 1 92.38 75 GLY B N 1
ATOM 1187 C CA . GLY B 1 75 ? -8.664 9.203 -8.477 1 92.38 75 GLY B CA 1
ATOM 1188 C C . GLY B 1 75 ? -9.414 8.836 -7.211 1 92.38 75 GLY B C 1
ATOM 1189 O O . GLY B 1 75 ? -9.836 9.719 -6.453 1 92.38 75 GLY B O 1
ATOM 1190 N N . GLU B 1 76 ? -9.625 7.594 -7.035 1 91.12 76 GLU B N 1
ATOM 1191 C CA . GLU B 1 76 ? -10.367 7.145 -5.863 1 91.12 76 GLU B CA 1
ATOM 1192 C C . GLU B 1 76 ? -9.672 7.555 -4.57 1 91.12 76 GLU B C 1
ATOM 1194 O O . GLU B 1 76 ? -10.32 7.812 -3.559 1 91.12 76 GLU B O 1
ATOM 1199 N N . PHE B 1 77 ? -8.398 7.762 -4.594 1 90.19 77 PHE B N 1
ATOM 1200 C CA . PHE B 1 77 ? -7.621 8.031 -3.391 1 90.19 77 PHE B CA 1
ATOM 1201 C C . PHE B 1 77 ? -7.035 9.438 -3.432 1 90.19 77 PHE B C 1
ATOM 1203 O O . PHE B 1 77 ? -6.039 9.727 -2.76 1 90.19 77 PHE B O 1
ATOM 1210 N N . ASP B 1 78 ? -7.59 10.234 -4.258 1 84.62 78 ASP B N 1
ATOM 1211 C CA . ASP B 1 78 ? -7.098 11.602 -4.352 1 84.62 78 ASP B CA 1
ATOM 1212 C C . ASP B 1 78 ? -7.348 12.367 -3.053 1 84.62 78 ASP B C 1
ATOM 1214 O O . ASP B 1 78 ? -8.406 12.211 -2.434 1 84.62 78 ASP B O 1
ATOM 1218 N N . LEU B 1 79 ? -6.312 13.07 -2.553 1 77.25 79 LEU B N 1
ATOM 1219 C CA . LEU B 1 79 ? -6.414 13.891 -1.351 1 77.25 79 LEU B CA 1
ATOM 1220 C C . LEU B 1 79 ? -7.074 15.227 -1.66 1 77.25 79 LEU B C 1
ATOM 1222 O O . LEU B 1 79 ? -7.652 15.859 -0.772 1 77.25 79 LEU B O 1
ATOM 1226 N N . THR B 1 80 ? -6.898 15.875 -2.848 1 64.31 80 THR B N 1
ATOM 1227 C CA . THR B 1 80 ? -7.52 17.141 -3.205 1 64.31 80 THR B CA 1
ATOM 1228 C C . THR B 1 80 ? -8.602 16.938 -4.262 1 64.31 80 THR B C 1
ATOM 1230 O O . THR B 1 80 ? -8.555 15.977 -5.027 1 64.31 80 THR B O 1
#

Nearest PDB structures (foldseek):
  5i4q-assembly1_A  TM=6.549E-01  e=1.335E+00  Escherichia coli NC101
  7zm0-assembly4_D  TM=4.092E-01  e=5.186E+00  Homo sapiens
  5i4q-assembly1_A  TM=6.546E-01  e=1.281E+00  Escherichia coli NC101
  5bo4-assembly1_A  TM=4.100E-01  e=9.154E+00  Homo sapiens
  7zm0-assembly4_D  TM=3.838E-01  e=6.331E+00  Homo sapiens

Radius of gyration: 19.26 Å; Cα contacts (8 Å, |Δi|>4): 220; chains: 2; bounding box: 44×83×44 Å

InterPro domains:
  IPR007278 Domain of unknown function DUF397 [PF04149] (24-73)

Sequence (160 aa):
MAESTIQQQPLAGWDKPQLDLSSAEWQSSSRGLGDVQIAFVEGFIAMRNSDRPESPSLIFTPAEWGAFVSGAREGEFDLTMAESTIQQQPLAGWDKPQLDLSSAEWQSSSRGLGDVQIAFVEGFIAMRNSDRPESPSLIFTPAEWGAFVSGAREGEFDLT

Solvent-accessible surface area (backbone atoms only — not comparable to full-atom values): 9735 Å² total; per-residue (Å²): 128,81,77,74,66,74,68,67,64,66,78,67,67,92,60,75,67,89,73,78,63,86,78,48,63,73,38,66,47,22,84,68,59,52,52,45,28,36,25,74,47,98,75,26,40,36,36,36,42,67,86,43,74,85,50,75,60,48,76,31,50,56,69,18,42,50,40,29,49,52,34,46,63,72,46,71,72,57,89,121,128,79,76,72,65,73,68,67,62,66,76,68,65,91,60,75,67,90,72,79,62,87,79,49,62,74,38,66,47,23,85,68,60,53,52,46,26,35,25,72,46,98,74,27,40,36,36,37,44,66,87,41,75,84,50,77,60,47,74,31,50,56,68,16,42,50,38,29,47,51,36,45,61,72,47,70,73,56,88,123

Foldseek 3Di:
DPPPPPPVPPVPDVPPPPFDCVPWDWDDPPNPPAQWIWTQGPQKIWIDGNVCPVDDTDIGHPVRVVVVVVCVVVCVPPPD/DPPVPPPVPPVPDVPVPPFDCVPWDWDDPPNPPAQWIWTQGPQKIWIDGNVCPVDDTDIGHNVRVVVVVVCVVVCVPPPD

pLDDT: mean 81.87, std 21.98, range [22.66, 97.88]

Secondary structure (DSSP, 8-state):
------------SS-------TT---EESSTTSSSEEEEEETTEEEEEETT-TTSPPEEE-HHHHHHHHHHHHTTTT---/-------------S-------TT---EESSTTSSSEEEEEETTEEEEEETT-TTSPPEEE-HHHHHHHHHHHHTTTT---

Organism: Streptomyces collinus (strain DSM 40733 / Tue 365) (NCBI:txid1214242)